Protein AF-A0AA42DQC8-F1 (afdb_monomer_lite)

Organism: NCBI:txid3018743

Secondary structure (DSSP, 8-state):
--HHHHHHHHHHHHHHHHHHHTTEEE-TTS-EEEESSEEEEEE--SS--EEEES-EEEEEE--TT--EEEES-EES----THHHHHHHHHHHHHHHHHHHHHHHHHHHHHHHHHHHHHHTT-

Structure (mmCIF, N/CA/C/O backbone):
data_AF-A0AA42DQC8-F1
#
_entry.id   AF-A0AA42DQC8-F1
#
loop_
_atom_site.group_PDB
_atom_site.id
_atom_site.type_symbol
_atom_site.label_atom_id
_atom_site.label_alt_id
_atom_site.label_comp_id
_atom_site.label_asym_id
_atom_site.label_entity_id
_atom_site.label_seq_id
_atom_site.pdbx_PDB_ins_code
_atom_site.Cartn_x
_atom_site.Cartn_y
_atom_site.Cartn_z
_atom_site.occupancy
_atom_site.B_iso_or_equiv
_atom_site.auth_seq_id
_atom_site.auth_comp_id
_atom_site.auth_asym_id
_atom_site.auth_atom_id
_atom_site.pdbx_PDB_model_num
ATOM 1 N N . MET A 1 1 ? 19.199 18.695 -34.560 1.00 61.94 1 MET A N 1
ATOM 2 C CA . MET A 1 1 ? 19.570 17.372 -34.032 1.00 61.94 1 MET A CA 1
ATOM 3 C C . MET A 1 1 ? 19.470 16.399 -35.188 1.00 61.94 1 MET A C 1
ATOM 5 O O . MET A 1 1 ? 18.457 16.429 -35.877 1.00 61.94 1 MET A O 1
ATOM 9 N N . ASP A 1 2 ? 20.546 15.669 -35.462 1.00 91.38 2 ASP A N 1
ATOM 10 C CA . ASP A 1 2 ? 20.592 14.621 -36.489 1.00 91.38 2 ASP A CA 1
ATOM 11 C C . ASP A 1 2 ? 19.680 13.453 -36.070 1.00 91.38 2 ASP A C 1
ATOM 13 O O . ASP A 1 2 ? 19.532 13.161 -34.884 1.00 91.38 2 ASP A O 1
ATOM 17 N N . GLU A 1 3 ? 19.052 12.799 -37.039 1.00 89.25 3 GLU A N 1
ATOM 18 C CA . GLU A 1 3 ? 18.196 11.628 -36.856 1.00 89.25 3 GLU A CA 1
ATOM 19 C C . GLU A 1 3 ? 18.941 10.487 -36.138 1.00 89.25 3 GLU A C 1
ATOM 21 O O . GLU A 1 3 ? 18.386 9.851 -35.243 1.00 89.25 3 GLU A O 1
ATOM 26 N N . LYS A 1 4 ? 20.239 10.297 -36.422 1.00 90.88 4 LYS A N 1
ATOM 27 C CA . LYS A 1 4 ? 21.09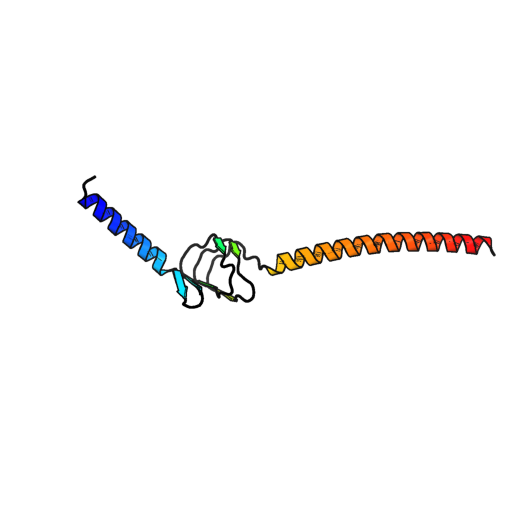0 9.347 -35.680 1.00 90.88 4 LYS A CA 1
ATOM 28 C C . LYS A 1 4 ? 21.277 9.731 -34.219 1.00 90.88 4 LYS A C 1
ATOM 30 O O . LYS A 1 4 ? 21.311 8.863 -33.350 1.00 90.88 4 LYS A O 1
ATOM 35 N N . GLU A 1 5 ? 21.424 11.020 -33.948 1.00 91.69 5 GLU A N 1
ATOM 36 C CA . GLU A 1 5 ? 21.617 11.533 -32.593 1.00 91.69 5 GLU A CA 1
ATOM 37 C C . GLU A 1 5 ? 20.323 11.421 -31.776 1.00 91.69 5 GLU A C 1
ATOM 39 O O . GLU A 1 5 ? 20.363 11.070 -30.599 1.00 91.69 5 GLU A O 1
ATOM 44 N N . TYR A 1 6 ? 19.170 11.609 -32.425 1.00 91.06 6 TYR A N 1
ATOM 45 C CA . TYR A 1 6 ? 17.860 11.372 -31.825 1.00 91.06 6 TYR A CA 1
ATOM 46 C C . TYR A 1 6 ? 17.621 9.896 -31.483 1.00 91.06 6 TYR A C 1
ATOM 48 O O . TYR A 1 6 ? 17.199 9.590 -30.369 1.00 91.06 6 TYR A O 1
ATOM 56 N N . ILE A 1 7 ? 17.927 8.981 -32.411 1.00 94.75 7 ILE A N 1
ATOM 57 C CA . ILE A 1 7 ? 17.787 7.532 -32.192 1.00 94.75 7 ILE A CA 1
ATOM 58 C C . ILE A 1 7 ? 18.646 7.087 -31.008 1.00 94.75 7 ILE A C 1
ATOM 60 O O . ILE A 1 7 ? 18.149 6.406 -30.116 1.00 94.75 7 ILE A O 1
ATOM 64 N N . LYS A 1 8 ? 19.896 7.553 -30.936 1.00 94.56 8 LYS A N 1
ATOM 65 C CA . LYS A 1 8 ? 20.794 7.218 -29.828 1.00 94.56 8 LYS A CA 1
ATOM 66 C C . LYS A 1 8 ? 20.248 7.679 -28.470 1.00 94.56 8 LYS A C 1
ATOM 68 O O . LYS A 1 8 ? 20.273 6.922 -27.506 1.00 94.56 8 LYS A O 1
ATOM 73 N N . GLN A 1 9 ? 19.701 8.893 -28.393 1.00 93.31 9 GLN A N 1
ATOM 74 C CA . GLN A 1 9 ? 19.071 9.383 -27.160 1.00 93.31 9 GLN A CA 1
ATOM 75 C C . GLN A 1 9 ? 17.824 8.575 -26.776 1.00 93.31 9 GLN A C 1
ATOM 77 O O . GLN A 1 9 ? 17.536 8.412 -25.591 1.00 93.31 9 GLN A O 1
ATOM 82 N N . LEU A 1 10 ? 17.061 8.076 -27.754 1.00 91.31 10 LEU A N 1
ATOM 83 C CA . LEU A 1 10 ? 15.920 7.203 -27.483 1.00 91.31 10 LEU A CA 1
ATOM 84 C C . LEU A 1 10 ? 16.367 5.846 -26.936 1.00 91.31 10 LEU A C 1
ATOM 86 O O . LEU A 1 10 ? 15.789 5.392 -25.955 1.00 91.31 10 LEU A O 1
ATOM 90 N N . GLU A 1 11 ? 17.403 5.236 -27.507 1.00 94.06 11 GLU A N 1
ATOM 91 C CA . GLU A 1 11 ? 17.966 3.970 -27.019 1.00 94.06 11 GLU A CA 1
ATOM 92 C C . GLU A 1 11 ? 18.497 4.101 -25.582 1.00 94.06 11 GLU A C 1
ATOM 94 O O . GLU A 1 11 ? 18.196 3.263 -24.728 1.00 94.06 11 GLU A O 1
ATOM 99 N N . GLU A 1 12 ? 19.205 5.193 -25.274 1.00 92.38 12 GLU A N 1
ATOM 100 C CA . GLU A 1 12 ? 19.684 5.493 -23.916 1.00 92.38 12 GLU A CA 1
ATOM 101 C C . GLU A 1 12 ? 18.518 5.662 -22.927 1.00 92.38 12 GLU A C 1
ATOM 103 O O . GLU A 1 12 ? 18.556 5.149 -21.807 1.00 92.38 12 GLU A O 1
ATOM 108 N N . ARG A 1 13 ? 17.437 6.332 -23.346 1.00 91.75 13 ARG A N 1
ATOM 109 C CA . ARG A 1 13 ? 16.228 6.494 -22.525 1.00 91.75 13 ARG A CA 1
ATOM 110 C C . ARG A 1 13 ? 15.469 5.187 -22.325 1.00 91.75 13 ARG A C 1
ATOM 112 O O . ARG A 1 13 ? 14.959 4.976 -21.230 1.00 91.75 13 ARG A O 1
ATOM 119 N N . ILE A 1 14 ? 15.369 4.345 -23.352 1.00 90.44 14 ILE A N 1
ATOM 120 C CA . ILE A 1 14 ? 14.719 3.030 -23.265 1.00 90.44 14 ILE A CA 1
ATOM 121 C C . ILE A 1 14 ? 15.489 2.149 -22.287 1.00 90.44 14 ILE A C 1
ATOM 123 O O . ILE A 1 14 ? 14.890 1.640 -21.349 1.00 90.44 14 ILE A O 1
ATOM 127 N N . THR A 1 15 ? 16.813 2.084 -22.420 1.00 89.62 15 THR A N 1
ATOM 128 C CA . THR A 1 15 ? 17.672 1.314 -21.508 1.00 89.62 15 THR A CA 1
ATOM 129 C C . THR A 1 15 ? 17.493 1.776 -20.058 1.00 89.62 15 THR A C 1
ATOM 131 O O . THR A 1 15 ? 17.257 0.970 -19.163 1.00 89.62 15 THR A O 1
ATOM 134 N N . ALA A 1 16 ? 17.500 3.093 -19.820 1.00 81.06 16 ALA A N 1
ATOM 135 C CA . ALA A 1 16 ? 17.280 3.646 -18.485 1.00 81.06 16 ALA A CA 1
ATOM 136 C C . ALA A 1 16 ? 15.863 3.383 -17.934 1.00 81.06 16 ALA A C 1
ATOM 138 O O . ALA A 1 16 ? 15.666 3.368 -16.718 1.00 81.06 16 ALA A O 1
ATOM 139 N N . LEU A 1 17 ? 14.857 3.221 -18.800 1.00 80.88 17 LEU A N 1
ATOM 140 C CA . LEU A 1 17 ? 13.502 2.840 -18.395 1.00 80.88 17 LEU A CA 1
ATOM 141 C C . LEU A 1 17 ? 13.417 1.347 -18.073 1.00 80.88 17 LEU A C 1
ATOM 143 O O . LEU A 1 17 ? 12.820 0.993 -17.062 1.00 80.88 17 LEU A O 1
ATOM 147 N N . GLU A 1 18 ? 14.038 0.490 -18.879 1.00 83.38 18 GLU A N 1
ATOM 148 C CA . GLU A 1 18 ? 14.103 -0.955 -18.642 1.00 83.38 18 GLU A CA 1
ATOM 149 C C . GLU A 1 18 ? 14.799 -1.272 -17.313 1.00 83.38 18 GLU A C 1
ATOM 151 O O . GLU A 1 18 ? 14.280 -2.054 -16.518 1.00 83.38 18 GLU A O 1
ATOM 156 N N . GLU A 1 19 ? 15.907 -0.593 -17.002 1.00 79.12 19 GLU A N 1
ATOM 157 C CA . GLU A 1 19 ? 16.594 -0.732 -15.712 1.00 79.12 19 GLU A CA 1
ATOM 158 C C . GLU A 1 19 ? 15.714 -0.322 -14.523 1.00 79.12 19 GLU A C 1
ATOM 160 O O . GLU A 1 19 ? 15.732 -0.980 -13.484 1.00 79.12 19 GLU A O 1
ATOM 165 N N . LYS A 1 20 ? 14.905 0.736 -14.669 1.00 74.75 20 LYS A N 1
ATOM 166 C CA . LYS A 1 20 ? 13.974 1.182 -13.618 1.00 74.75 20 LYS A CA 1
ATOM 167 C C . LYS A 1 20 ? 12.778 0.246 -13.453 1.00 74.75 20 LYS A C 1
ATOM 169 O O . LYS A 1 20 ? 12.289 0.088 -12.338 1.00 74.75 20 LYS A O 1
ATOM 174 N N . LEU A 1 21 ? 12.298 -0.348 -14.545 1.00 78.00 21 LEU A N 1
ATOM 175 C CA . LEU A 1 21 ? 11.140 -1.244 -14.551 1.00 78.00 21 LEU A CA 1
ATOM 176 C C . LEU A 1 21 ? 11.487 -2.673 -14.125 1.00 78.00 21 LEU A C 1
ATOM 178 O O . LEU A 1 21 ? 10.613 -3.357 -13.608 1.00 78.00 21 LEU A O 1
ATOM 182 N N . ASN A 1 22 ? 12.745 -3.108 -14.259 1.00 81.69 22 ASN A N 1
ATOM 183 C CA . ASN A 1 22 ? 13.210 -4.434 -13.813 1.00 81.69 22 ASN A CA 1
ATOM 184 C C . ASN A 1 22 ? 12.964 -4.718 -12.324 1.00 81.69 22 ASN A C 1
ATOM 186 O O . ASN A 1 22 ? 12.954 -5.866 -11.888 1.00 81.69 22 ASN A O 1
ATOM 190 N N . ASN A 1 23 ? 12.760 -3.654 -11.561 1.00 79.44 23 ASN A N 1
ATOM 191 C CA . ASN A 1 23 ? 12.507 -3.659 -10.135 1.00 79.44 23 ASN A CA 1
ATOM 192 C C . ASN A 1 23 ? 11.016 -3.754 -9.777 1.00 79.44 23 ASN A C 1
ATOM 194 O O . ASN A 1 23 ? 10.683 -3.749 -8.594 1.00 79.44 23 ASN A O 1
ATOM 198 N N . ILE A 1 24 ? 10.126 -3.826 -10.774 1.00 82.81 24 ILE A N 1
ATOM 199 C CA . ILE A 1 24 ? 8.671 -3.882 -10.616 1.00 82.81 24 ILE A CA 1
ATOM 200 C C . ILE A 1 24 ? 8.136 -5.107 -11.364 1.00 82.81 24 ILE A C 1
ATOM 202 O O . ILE A 1 24 ? 8.300 -5.243 -12.574 1.00 82.81 24 ILE A O 1
ATOM 206 N N . GLY A 1 25 ? 7.450 -5.993 -10.648 1.00 79.81 25 GLY A N 1
ATOM 207 C CA . GLY A 1 25 ? 6.811 -7.186 -11.193 1.00 79.81 25 GLY A CA 1
ATOM 208 C C . GLY A 1 25 ? 5.325 -7.234 -10.859 1.00 79.81 25 GLY A C 1
ATOM 209 O O . GLY A 1 25 ? 4.935 -6.972 -9.724 1.00 79.81 25 GLY A O 1
ATOM 210 N N . VAL A 1 26 ? 4.507 -7.616 -11.840 1.00 82.12 26 VAL A N 1
ATOM 211 C CA . VAL A 1 26 ? 3.080 -7.917 -11.657 1.00 82.12 26 VAL A CA 1
ATOM 212 C C . VAL A 1 26 ? 2.867 -9.395 -11.968 1.00 82.12 26 VAL A C 1
ATOM 214 O O . VAL A 1 26 ? 3.095 -9.851 -13.089 1.00 82.12 26 VAL A O 1
ATOM 217 N N . GLY A 1 27 ? 2.493 -10.162 -10.950 1.00 76.38 27 GLY A N 1
ATOM 218 C CA . GLY A 1 27 ? 2.196 -11.583 -11.047 1.00 76.38 27 GLY A CA 1
ATOM 219 C C . GLY A 1 27 ? 0.852 -11.853 -11.724 1.00 76.38 27 GLY A C 1
ATOM 220 O O . GLY A 1 27 ? 0.006 -10.975 -11.864 1.00 76.38 27 GLY A O 1
ATOM 221 N N . VAL A 1 28 ? 0.630 -13.112 -12.105 1.00 72.25 28 VAL A N 1
ATOM 222 C CA . VAL A 1 28 ? -0.564 -13.555 -12.856 1.00 72.25 28 VAL A CA 1
ATOM 223 C C . VAL A 1 28 ? -1.873 -13.343 -12.077 1.00 72.25 28 VAL A C 1
ATOM 225 O O . VAL A 1 28 ? -2.928 -13.192 -12.683 1.00 72.25 28 VAL A O 1
ATOM 228 N N . ASN A 1 29 ? -1.792 -13.267 -10.745 1.00 70.44 29 ASN A N 1
ATOM 229 C CA . ASN A 1 29 ? -2.926 -13.008 -9.853 1.00 70.44 29 ASN A CA 1
ATOM 230 C C . ASN A 1 29 ? -3.069 -11.523 -9.468 1.00 70.44 29 ASN A C 1
ATOM 232 O O . ASN A 1 29 ? -3.829 -11.203 -8.569 1.00 70.44 29 ASN A O 1
ATOM 236 N N . GLY A 1 30 ? -2.309 -10.616 -10.092 1.00 71.69 30 GLY A N 1
ATOM 237 C CA . GLY A 1 30 ? -2.281 -9.200 -9.714 1.00 71.69 30 GLY A CA 1
ATOM 238 C C . GLY A 1 30 ? -1.313 -8.867 -8.575 1.00 71.69 30 GLY A C 1
ATOM 239 O O . GLY A 1 30 ? -1.147 -7.694 -8.266 1.00 71.69 30 GLY A O 1
ATOM 240 N N . ASN A 1 31 ? -0.629 -9.862 -7.995 1.00 78.62 31 ASN A N 1
ATOM 241 C CA . ASN A 1 31 ? 0.363 -9.644 -6.938 1.00 78.62 31 ASN A CA 1
ATOM 242 C C . ASN A 1 31 ? 1.494 -8.740 -7.425 1.00 78.62 31 ASN A C 1
ATOM 244 O O . ASN A 1 31 ? 2.082 -8.985 -8.481 1.00 78.62 31 ASN A O 1
ATOM 248 N N . ILE A 1 32 ? 1.840 -7.739 -6.627 1.00 81.56 32 ILE A N 1
ATOM 249 C CA . ILE A 1 32 ? 2.825 -6.732 -7.006 1.00 81.56 32 ILE A CA 1
ATOM 250 C C . ILE A 1 32 ? 4.101 -6.963 -6.203 1.00 81.56 32 ILE A C 1
ATOM 252 O O . ILE A 1 32 ? 4.081 -7.073 -4.979 1.00 81.56 32 ILE A O 1
ATOM 256 N N . THR A 1 33 ? 5.235 -7.053 -6.892 1.00 79.00 33 THR A N 1
ATOM 257 C CA . THR A 1 33 ? 6.561 -7.101 -6.267 1.00 79.00 33 THR A CA 1
ATOM 258 C C . THR A 1 33 ? 7.348 -5.880 -6.689 1.00 79.00 33 THR A C 1
ATOM 260 O O . THR A 1 33 ? 7.478 -5.610 -7.879 1.00 79.00 33 THR A O 1
ATOM 263 N N . MET A 1 34 ? 7.878 -5.151 -5.717 1.00 82.31 34 MET A N 1
ATOM 264 C CA . MET A 1 34 ? 8.713 -3.987 -5.960 1.00 82.31 34 MET A CA 1
ATOM 265 C C . MET A 1 34 ? 9.974 -4.068 -5.105 1.00 82.31 34 MET A C 1
ATOM 267 O O . MET A 1 34 ? 9.893 -4.275 -3.892 1.00 82.31 34 MET A O 1
ATOM 271 N N . THR A 1 35 ? 11.142 -3.909 -5.722 1.00 77.94 35 THR A N 1
ATOM 272 C CA . THR A 1 35 ? 12.431 -3.964 -5.020 1.00 77.94 35 THR A CA 1
ATOM 273 C C . THR A 1 35 ? 13.348 -2.832 -5.438 1.00 77.94 35 THR A C 1
ATOM 275 O O . THR A 1 35 ? 13.454 -2.563 -6.621 1.00 77.94 35 THR A O 1
ATOM 278 N N . GLN A 1 36 ? 14.084 -2.211 -4.516 1.00 75.31 36 GLN A N 1
ATOM 279 C CA . GLN A 1 36 ? 15.073 -1.173 -4.859 1.00 75.31 36 GLN A CA 1
ATOM 280 C C . GLN A 1 36 ? 14.477 0.012 -5.648 1.00 75.31 36 GLN A C 1
ATOM 282 O O . GLN A 1 36 ? 15.118 0.569 -6.544 1.00 75.31 36 GLN A O 1
ATOM 287 N N . CYS A 1 37 ? 13.243 0.409 -5.331 1.00 70.50 37 CYS A N 1
ATOM 288 C CA . CYS A 1 37 ? 12.574 1.548 -5.958 1.00 70.50 37 CYS A CA 1
ATOM 289 C C . CYS A 1 37 ? 11.891 2.459 -4.928 1.00 70.50 37 CYS A C 1
ATOM 291 O O . CYS A 1 37 ? 11.569 2.045 -3.816 1.00 70.50 37 CYS A O 1
ATOM 293 N N . SER A 1 38 ? 11.662 3.719 -5.294 1.00 69.38 38 SER A N 1
ATOM 294 C CA . SER A 1 38 ? 10.878 4.653 -4.478 1.00 69.38 38 SER A CA 1
ATOM 295 C C . SER A 1 38 ? 9.401 4.543 -4.839 1.00 69.38 38 SER A C 1
ATOM 297 O O . SER A 1 38 ? 9.035 4.728 -6.000 1.00 69.38 38 SER A O 1
ATOM 299 N N . ILE A 1 39 ? 8.563 4.252 -3.849 1.00 69.50 39 ILE A N 1
ATOM 300 C CA . ILE A 1 39 ? 7.117 4.094 -3.994 1.00 69.50 39 ILE A CA 1
ATOM 301 C C . ILE A 1 39 ? 6.472 5.234 -3.226 1.00 69.50 39 ILE A C 1
ATOM 303 O O . ILE A 1 39 ? 6.583 5.294 -2.008 1.00 69.50 39 ILE A O 1
ATOM 307 N N . HIS A 1 40 ? 5.831 6.157 -3.937 1.00 63.50 40 HIS A N 1
ATOM 308 C CA . HIS A 1 40 ? 5.206 7.323 -3.310 1.00 63.50 40 HIS A CA 1
ATOM 309 C C . HIS A 1 40 ? 3.701 7.162 -3.117 1.00 63.50 40 HIS A C 1
ATOM 311 O O . HIS A 1 40 ? 3.201 7.614 -2.101 1.00 63.50 40 HIS A O 1
ATOM 317 N N . ASN A 1 41 ? 3.021 6.522 -4.073 1.00 58.00 41 ASN A N 1
ATOM 318 C CA . ASN A 1 41 ? 1.590 6.236 -4.030 1.00 58.00 41 ASN A CA 1
ATOM 319 C C . ASN A 1 41 ? 1.357 4.852 -4.648 1.00 58.00 41 ASN A C 1
ATOM 321 O O . ASN A 1 41 ? 1.731 4.635 -5.806 1.00 58.00 41 ASN A O 1
ATOM 325 N N . LEU A 1 42 ? 0.750 3.936 -3.898 1.00 67.69 42 LEU A N 1
ATOM 326 C CA . LEU A 1 42 ? 0.339 2.617 -4.380 1.00 67.69 42 LEU A CA 1
ATOM 327 C C . LEU A 1 42 ? -1.079 2.339 -3.881 1.00 67.69 42 LEU A C 1
ATOM 329 O O . LEU A 1 42 ? -1.296 2.288 -2.676 1.00 67.69 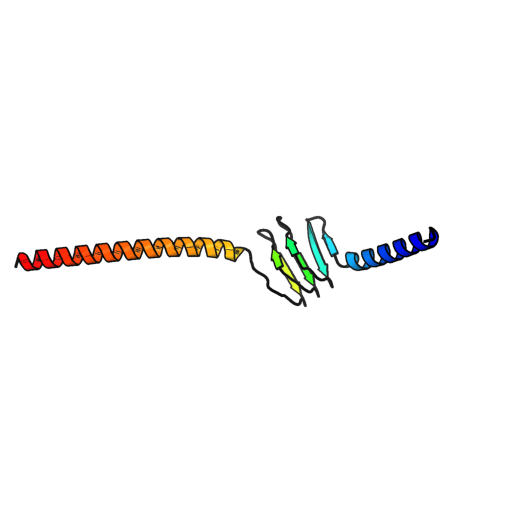42 LEU A O 1
ATOM 333 N N . ASP A 1 43 ? -2.015 2.193 -4.817 1.00 67.06 43 ASP A N 1
ATOM 334 C CA . ASP A 1 43 ? -3.425 1.884 -4.569 1.00 67.06 43 ASP A CA 1
ATOM 335 C C . ASP A 1 43 ? -3.819 0.724 -5.484 1.00 67.06 43 ASP A C 1
ATOM 337 O O . ASP A 1 43 ? -3.740 0.834 -6.713 1.00 67.06 43 ASP A O 1
ATOM 341 N N . THR A 1 44 ? -4.180 -0.409 -4.889 1.00 64.00 44 THR A N 1
ATOM 342 C CA . THR A 1 44 ? -4.450 -1.639 -5.637 1.00 64.00 44 THR A CA 1
ATOM 343 C C . THR A 1 44 ? -5.930 -1.979 -5.768 1.00 64.00 44 THR A C 1
ATOM 345 O O . THR A 1 44 ? -6.269 -2.745 -6.669 1.00 64.00 44 THR A O 1
ATOM 348 N N . ARG A 1 45 ? -6.808 -1.402 -4.927 1.00 59.38 45 ARG A N 1
ATOM 349 C CA . ARG A 1 45 ? -8.291 -1.556 -4.880 1.00 59.38 45 ARG A CA 1
ATOM 350 C C . ARG A 1 45 ? -8.873 -2.977 -4.972 1.00 59.38 45 ARG A C 1
ATOM 352 O O . ARG A 1 45 ? -10.093 -3.139 -5.001 1.00 59.38 45 ARG A O 1
ATOM 359 N N . HIS A 1 46 ? -8.039 -4.001 -5.028 1.00 63.03 46 HIS A N 1
ATOM 360 C CA . HIS A 1 46 ? -8.382 -5.391 -5.291 1.00 63.03 46 HIS A CA 1
ATOM 361 C C . HIS A 1 46 ? -7.595 -6.294 -4.343 1.00 63.03 46 HIS A C 1
ATOM 363 O O . HIS A 1 46 ? -6.573 -5.874 -3.804 1.00 63.03 46 HIS A O 1
ATOM 369 N N . GLU A 1 47 ? -8.074 -7.528 -4.165 1.00 66.62 47 GLU A N 1
ATOM 370 C CA . GLU A 1 47 ? -7.369 -8.574 -3.418 1.00 66.62 47 GLU A CA 1
ATOM 371 C C . GLU A 1 47 ? -6.041 -8.896 -4.120 1.00 66.62 47 GLU A C 1
ATOM 373 O O . GLU A 1 47 ? -6.008 -9.622 -5.115 1.00 66.62 47 GLU A O 1
ATOM 378 N N . CYS A 1 48 ? -4.943 -8.309 -3.649 1.00 66.81 48 CYS A N 1
ATOM 379 C CA . CYS A 1 48 ? -3.609 -8.581 -4.156 1.00 66.81 48 CYS A CA 1
ATOM 380 C C . CYS A 1 48 ? -2.559 -8.485 -3.050 1.00 66.81 48 CYS A C 1
ATOM 382 O O . CYS A 1 48 ? -2.533 -7.534 -2.267 1.00 66.81 48 CYS A O 1
ATOM 384 N N . ASP A 1 49 ? -1.624 -9.428 -3.053 1.00 75.00 49 ASP A N 1
ATOM 385 C CA . ASP A 1 49 ? -0.499 -9.369 -2.126 1.00 75.00 49 ASP A CA 1
ATOM 386 C C . ASP A 1 49 ? 0.583 -8.436 -2.662 1.00 75.00 49 ASP A C 1
ATOM 388 O O . ASP A 1 49 ? 0.908 -8.448 -3.861 1.00 75.00 49 ASP A O 1
ATOM 392 N N . ILE A 1 50 ? 1.193 -7.674 -1.758 1.00 72.44 50 ILE A N 1
ATOM 393 C CA . ILE A 1 50 ? 2.250 -6.723 -2.095 1.00 72.44 50 ILE A CA 1
ATOM 394 C C . ILE A 1 50 ? 3.535 -7.101 -1.365 1.00 72.44 50 ILE A C 1
ATOM 396 O O . ILE A 1 50 ? 3.567 -7.261 -0.146 1.00 72.44 50 ILE A O 1
ATOM 400 N N . LYS A 1 51 ? 4.630 -7.221 -2.123 1.00 73.88 51 LYS A N 1
ATOM 401 C CA . LYS A 1 51 ? 5.972 -7.479 -1.586 1.00 73.88 51 LYS A CA 1
ATOM 402 C C . LYS A 1 51 ? 6.902 -6.321 -1.887 1.00 73.88 51 LYS A C 1
ATOM 404 O O . LYS A 1 51 ? 7.166 -6.034 -3.056 1.00 73.88 51 LYS A O 1
ATOM 409 N N . LEU A 1 52 ? 7.420 -5.698 -0.834 1.00 74.06 52 LEU A N 1
ATOM 410 C CA . LEU A 1 52 ? 8.284 -4.523 -0.905 1.00 74.06 52 LEU A CA 1
ATOM 411 C C . LEU A 1 52 ? 9.643 -4.831 -0.269 1.00 74.06 52 LEU A C 1
ATOM 413 O O . LEU A 1 52 ? 9.709 -5.285 0.875 1.00 74.06 52 LEU A O 1
ATOM 417 N N . GLY A 1 53 ? 10.733 -4.583 -0.996 1.00 67.56 53 GLY A N 1
ATOM 418 C CA . GLY A 1 53 ? 12.091 -4.876 -0.526 1.00 67.56 53 GLY A CA 1
ATOM 419 C C . GLY A 1 53 ? 13.092 -3.771 -0.845 1.00 67.56 53 GLY A C 1
ATOM 420 O O . GLY A 1 53 ? 13.283 -3.442 -2.012 1.00 67.56 53 GLY A O 1
ATOM 421 N N . ASN A 1 54 ? 13.797 -3.232 0.152 1.00 63.59 54 ASN A N 1
ATOM 422 C CA . ASN A 1 54 ? 14.787 -2.163 -0.059 1.00 63.59 54 ASN A CA 1
ATOM 423 C C . ASN A 1 54 ? 14.217 -0.935 -0.804 1.00 63.59 54 ASN A C 1
ATOM 425 O O . ASN A 1 54 ? 14.873 -0.349 -1.665 1.00 63.59 54 ASN A O 1
ATOM 429 N N . CYS A 1 55 ? 12.976 -0.563 -0.496 1.00 64.44 55 CYS A N 1
ATOM 430 C CA . CYS A 1 55 ? 12.270 0.565 -1.097 1.00 64.44 55 CYS A CA 1
ATOM 431 C C . CYS A 1 55 ? 12.209 1.756 -0.127 1.00 64.44 55 CYS A C 1
ATOM 433 O O . CYS A 1 55 ? 12.202 1.575 1.092 1.00 64.44 55 CYS A O 1
ATOM 435 N N . SER A 1 56 ? 12.114 2.976 -0.661 1.00 61.81 56 SER A N 1
ATOM 436 C CA . SER A 1 56 ? 11.611 4.110 0.129 1.00 61.81 56 SER A CA 1
ATOM 437 C C . SER A 1 56 ? 10.107 4.200 -0.088 1.00 61.81 56 SER A C 1
ATOM 439 O O . SER A 1 56 ? 9.660 4.242 -1.235 1.00 61.81 56 SER A O 1
ATOM 441 N N . ILE A 1 57 ? 9.340 4.138 0.997 1.00 64.00 57 ILE A N 1
ATOM 442 C CA . ILE A 1 57 ? 7.886 3.971 0.959 1.00 64.00 57 ILE A CA 1
ATOM 443 C C . ILE A 1 57 ? 7.216 5.223 1.535 1.00 64.00 57 ILE A C 1
ATOM 445 O O . ILE A 1 57 ? 7.453 5.579 2.690 1.00 64.00 57 ILE A O 1
ATOM 449 N N . GLY A 1 58 ? 6.411 5.887 0.705 1.00 59.97 58 GLY A N 1
ATOM 450 C CA . GLY A 1 58 ? 5.434 6.906 1.091 1.00 59.97 58 GLY A CA 1
ATOM 451 C C . GLY A 1 58 ? 4.114 6.270 1.528 1.00 59.97 58 GLY A C 1
ATOM 452 O O . GLY A 1 58 ? 4.128 5.250 2.211 1.00 59.97 58 GLY A O 1
ATOM 453 N N . ASP A 1 59 ? 2.988 6.841 1.111 1.00 54.38 59 ASP A N 1
ATOM 454 C CA . ASP A 1 59 ? 1.666 6.350 1.503 1.00 54.38 59 ASP A CA 1
ATOM 455 C C . ASP A 1 59 ? 1.255 5.144 0.634 1.00 54.38 59 ASP A C 1
ATOM 457 O O . ASP A 1 59 ? 1.321 5.179 -0.602 1.00 54.38 59 ASP A O 1
ATOM 461 N N . ILE A 1 60 ? 0.847 4.047 1.279 1.00 60.91 60 ILE A N 1
ATOM 462 C CA . ILE A 1 60 ? 0.381 2.819 0.616 1.00 60.91 60 ILE A CA 1
ATOM 463 C C . ILE A 1 60 ? -1.013 2.478 1.126 1.00 60.91 60 ILE A C 1
ATOM 465 O O . ILE A 1 60 ? -1.203 2.312 2.327 1.00 60.91 60 ILE A O 1
ATOM 469 N N . GLN A 1 61 ? -1.953 2.315 0.197 1.00 57.97 61 GLN A N 1
ATOM 470 C CA . GLN A 1 61 ? -3.310 1.857 0.460 1.00 57.97 61 GLN A CA 1
ATOM 471 C C . GLN A 1 61 ? -3.522 0.491 -0.202 1.00 57.97 61 GLN A C 1
ATOM 473 O O . GLN A 1 61 ? -3.214 0.303 -1.382 1.00 57.97 61 GLN A O 1
ATOM 478 N N . ILE A 1 62 ? -4.056 -0.469 0.550 1.00 63.47 62 ILE A N 1
ATOM 479 C CA . ILE A 1 62 ? -4.323 -1.829 0.066 1.00 63.47 62 ILE A CA 1
ATOM 480 C C . ILE A 1 62 ? -5.794 -2.205 0.209 1.00 63.47 62 ILE A C 1
ATOM 482 O O . ILE A 1 62 ? -6.515 -1.652 1.033 1.00 63.47 62 ILE A O 1
ATOM 486 N N . GLY A 1 63 ? -6.245 -3.143 -0.624 1.00 55.56 63 GLY A N 1
ATOM 487 C CA . GLY A 1 63 ? -7.588 -3.710 -0.526 1.00 55.56 63 GLY A CA 1
ATOM 488 C C . GLY A 1 63 ? -7.766 -4.617 0.699 1.00 55.56 63 GLY A C 1
ATOM 489 O O . GLY A 1 63 ? -6.805 -5.015 1.355 1.00 55.56 63 GLY A O 1
ATOM 490 N N . ARG A 1 64 ? -9.018 -4.992 0.987 1.00 55.94 64 A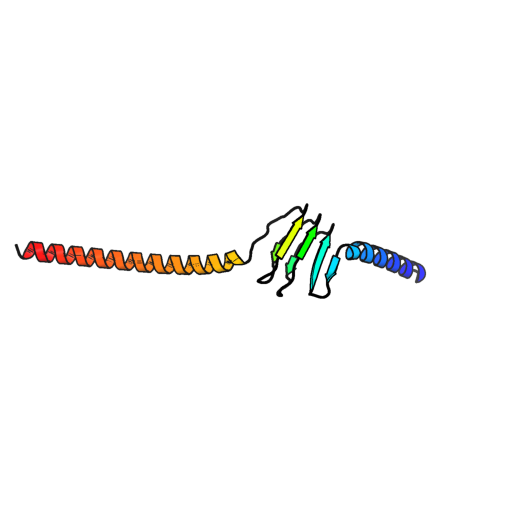RG A N 1
ATOM 491 C CA . ARG A 1 64 ? -9.346 -5.989 2.025 1.00 55.94 64 ARG A CA 1
ATOM 492 C C . ARG A 1 64 ? -8.725 -7.354 1.684 1.00 55.94 64 ARG A C 1
ATOM 494 O O . ARG A 1 64 ? -8.552 -7.666 0.508 1.00 55.94 64 ARG A O 1
ATOM 501 N N . ASN A 1 65 ? -8.416 -8.162 2.704 1.00 62.72 65 ASN A N 1
ATOM 502 C CA . ASN A 1 65 ? -7.801 -9.498 2.577 1.00 62.72 65 ASN A CA 1
ATOM 503 C C . ASN A 1 65 ? -6.465 -9.532 1.803 1.00 62.72 65 ASN A C 1
ATOM 505 O O . ASN A 1 65 ? -6.156 -10.530 1.156 1.00 62.72 65 ASN A O 1
ATOM 509 N N . CYS A 1 66 ? -5.687 -8.450 1.848 1.00 62.97 66 CYS A N 1
ATOM 510 C CA . CYS A 1 66 ? -4.367 -8.376 1.221 1.00 62.97 66 CYS A CA 1
ATOM 511 C C . CYS A 1 66 ? -3.263 -8.487 2.274 1.00 62.97 66 CYS A C 1
ATOM 513 O O . CYS A 1 66 ? -3.313 -7.780 3.280 1.00 62.97 66 CYS A O 1
ATOM 515 N N . ASP A 1 67 ? -2.232 -9.293 2.010 1.00 67.19 67 ASP A N 1
ATOM 516 C CA . ASP A 1 67 ? -1.021 -9.308 2.832 1.00 67.19 67 ASP A CA 1
ATOM 517 C C . ASP A 1 67 ? 0.045 -8.355 2.260 1.00 67.19 67 ASP A C 1
ATOM 519 O O . ASP A 1 67 ? 0.342 -8.360 1.058 1.00 67.19 67 ASP A O 1
ATOM 523 N N . ILE A 1 68 ? 0.680 -7.563 3.135 1.00 69.69 68 ILE A N 1
ATOM 524 C CA . ILE A 1 68 ? 1.876 -6.773 2.798 1.00 69.69 68 ILE A CA 1
ATOM 525 C C . ILE A 1 68 ? 3.099 -7.354 3.511 1.00 69.69 68 ILE A C 1
ATOM 527 O O . ILE A 1 68 ? 3.163 -7.383 4.739 1.00 69.69 68 ILE A O 1
ATOM 531 N N . ASP A 1 69 ? 4.116 -7.746 2.740 1.00 69.19 69 ASP A N 1
ATOM 532 C CA . ASP A 1 69 ? 5.442 -8.119 3.254 1.00 69.19 69 ASP A CA 1
ATOM 533 C C . ASP A 1 69 ? 6.445 -6.999 2.942 1.00 69.19 69 ASP A C 1
ATOM 535 O O . ASP A 1 69 ? 6.804 -6.779 1.780 1.00 69.19 69 ASP A O 1
ATOM 539 N N . VAL A 1 70 ? 6.890 -6.279 3.979 1.00 67.69 70 VAL A N 1
ATOM 540 C CA . VAL A 1 70 ? 7.859 -5.177 3.874 1.00 67.69 70 VAL A CA 1
ATOM 541 C C . VAL A 1 70 ? 9.185 -5.582 4.505 1.00 67.69 70 VAL A C 1
ATOM 543 O O . VAL A 1 70 ? 9.260 -5.867 5.700 1.00 67.69 70 VAL A O 1
ATOM 546 N N . LYS A 1 71 ? 10.262 -5.556 3.716 1.00 68.06 71 LYS A N 1
ATOM 547 C CA . LYS A 1 71 ? 11.617 -5.887 4.178 1.00 68.06 71 LYS A CA 1
ATOM 548 C C . LYS A 1 71 ? 12.606 -4.785 3.847 1.00 68.06 71 LYS A C 1
ATOM 550 O O . LYS A 1 71 ? 12.690 -4.338 2.707 1.00 68.06 71 LYS A O 1
ATOM 555 N N . GLU A 1 72 ? 13.377 -4.371 4.850 1.00 59.59 72 GLU A N 1
ATOM 556 C CA . GLU A 1 72 ? 14.506 -3.442 4.680 1.00 59.59 72 GLU A CA 1
ATOM 557 C C . GLU A 1 72 ? 14.119 -2.115 3.987 1.00 59.59 72 GLU A C 1
ATOM 559 O O . GLU A 1 72 ? 14.911 -1.523 3.264 1.00 59.59 72 GLU A O 1
ATOM 564 N N . CYS A 1 73 ? 12.886 -1.639 4.184 1.00 62.28 73 CYS A N 1
ATOM 565 C CA . CYS A 1 73 ? 12.392 -0.396 3.587 1.00 62.28 73 CYS A CA 1
ATOM 566 C C . CYS A 1 73 ? 12.409 0.756 4.600 1.00 62.28 73 CYS A C 1
ATOM 568 O O . CYS A 1 73 ? 12.131 0.551 5.783 1.00 62.28 73 CYS A O 1
ATOM 570 N N . SER A 1 74 ? 12.681 1.979 4.141 1.00 57.66 74 SER A N 1
ATOM 571 C CA . SER A 1 74 ? 12.457 3.186 4.942 1.00 57.66 74 SER A CA 1
ATOM 572 C C . SER A 1 74 ? 11.000 3.627 4.782 1.00 57.66 74 SER A C 1
ATOM 574 O O . SER A 1 74 ? 10.584 4.040 3.700 1.00 57.66 74 SER A O 1
ATOM 576 N N . ILE A 1 75 ? 10.210 3.482 5.849 1.00 58.22 75 ILE A N 1
ATOM 577 C CA . ILE A 1 75 ? 8.764 3.754 5.849 1.00 58.22 75 ILE A CA 1
ATOM 578 C C . ILE A 1 75 ? 8.514 5.178 6.353 1.00 58.22 75 ILE A C 1
ATOM 580 O O . ILE A 1 75 ? 8.955 5.530 7.447 1.00 58.22 75 ILE A O 1
ATOM 584 N N . GLY A 1 76 ? 7.816 5.984 5.549 1.00 52.44 76 GLY A N 1
ATOM 585 C CA . GLY A 1 76 ? 7.379 7.331 5.913 1.00 52.44 76 GLY A CA 1
ATOM 586 C C . GLY A 1 76 ? 6.175 7.325 6.855 1.00 52.44 76 GLY A C 1
ATOM 587 O O . GLY A 1 76 ? 6.210 8.027 7.858 1.00 52.44 76 GLY A O 1
ATOM 588 N N . THR A 1 77 ? 5.147 6.518 6.566 1.00 47.03 77 THR A N 1
ATOM 589 C CA . THR A 1 77 ? 3.964 6.197 7.397 1.00 47.03 77 THR A CA 1
ATOM 590 C C . THR A 1 77 ? 3.205 5.066 6.673 1.00 47.03 77 THR A C 1
ATOM 592 O O . THR A 1 77 ? 3.127 5.087 5.451 1.00 47.03 77 THR A O 1
ATOM 595 N N . ALA A 1 78 ? 2.690 4.052 7.376 1.00 46.66 78 ALA A N 1
ATOM 596 C CA . ALA A 1 78 ? 1.827 3.011 6.799 1.00 46.66 78 ALA A CA 1
ATOM 597 C C . ALA A 1 78 ? 0.539 2.953 7.629 1.00 46.66 78 ALA A C 1
ATOM 599 O O . ALA A 1 78 ? 0.595 2.578 8.799 1.00 46.66 78 ALA A O 1
ATOM 600 N N . ILE A 1 79 ? -0.588 3.388 7.060 1.00 46.44 79 ILE A N 1
ATOM 601 C CA . ILE A 1 79 ? -1.887 3.422 7.746 1.00 46.44 79 ILE A CA 1
ATOM 602 C C . ILE A 1 79 ? -2.702 2.232 7.248 1.00 46.44 79 ILE A C 1
ATOM 604 O O . ILE A 1 79 ? -2.939 2.089 6.052 1.00 46.44 79 ILE A O 1
ATOM 608 N N . ASN A 1 80 ? -3.069 1.345 8.169 1.00 46.03 80 ASN A N 1
ATOM 609 C CA . ASN A 1 80 ? -3.949 0.221 7.884 1.00 46.03 80 ASN A CA 1
ATOM 610 C C . ASN A 1 80 ? -5.390 0.742 7.752 1.00 46.03 80 ASN A C 1
ATOM 612 O O . ASN A 1 80 ? -5.810 1.570 8.555 1.00 46.03 80 ASN A O 1
ATOM 616 N N . CYS A 1 81 ? -6.144 0.258 6.767 1.00 45.94 81 CYS A N 1
ATOM 617 C CA . CYS A 1 81 ? -7.503 0.732 6.472 1.00 45.94 81 CYS A CA 1
ATOM 618 C C . CYS A 1 81 ? -8.520 0.420 7.589 1.00 45.94 81 CYS A C 1
ATOM 620 O O . CYS A 1 81 ? -9.628 0.940 7.563 1.00 45.94 81 CYS A O 1
ATOM 622 N N . ASP A 1 82 ? -8.142 -0.397 8.577 1.00 52.47 82 ASP A N 1
ATOM 623 C CA . ASP A 1 82 ? -8.938 -0.657 9.786 1.00 52.47 82 ASP A CA 1
ATOM 624 C C . ASP A 1 82 ? -9.099 0.586 10.684 1.00 52.47 82 ASP A C 1
ATOM 626 O O . ASP A 1 82 ? -9.903 0.566 11.612 1.00 52.47 82 ASP A O 1
ATOM 630 N N . VAL A 1 83 ? -8.328 1.659 10.453 1.00 55.00 83 VAL A N 1
ATOM 631 C CA . VAL A 1 83 ? -8.468 2.911 11.214 1.00 55.00 83 VAL A CA 1
ATOM 632 C C . VAL A 1 83 ? -9.750 3.649 10.832 1.00 55.00 83 VAL A C 1
ATOM 634 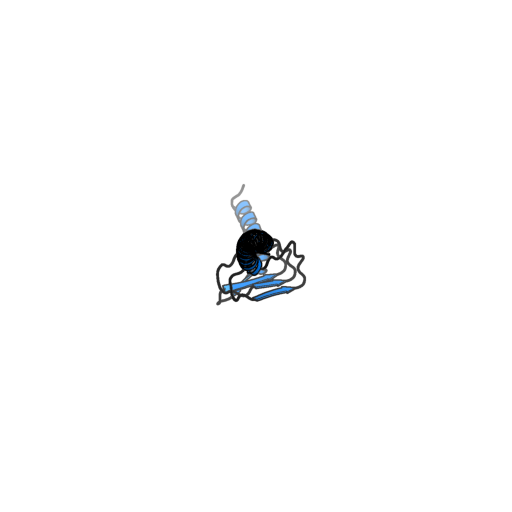O O . VAL A 1 83 ? -10.412 4.143 11.732 1.00 55.00 83 VAL A O 1
ATOM 637 N N . ASP A 1 84 ? -10.150 3.642 9.558 1.00 56.12 84 ASP A N 1
ATOM 638 C CA . ASP A 1 84 ? -11.386 4.311 9.119 1.00 56.12 84 ASP A CA 1
ATOM 639 C C . ASP A 1 84 ? -12.621 3.653 9.774 1.00 56.12 84 ASP A C 1
ATOM 641 O O . ASP A 1 84 ? -13.516 4.329 10.267 1.00 56.12 84 ASP A O 1
ATOM 645 N N . GLU A 1 85 ? -12.636 2.317 9.883 1.00 60.72 85 GLU A N 1
ATOM 646 C CA . GLU A 1 85 ? -13.715 1.576 10.564 1.00 60.72 85 GLU A CA 1
ATOM 647 C C . GLU A 1 85 ? -13.671 1.757 12.096 1.00 60.72 85 GLU A C 1
ATOM 649 O O . GLU A 1 85 ? -14.696 1.668 12.775 1.00 60.72 85 GLU A O 1
ATOM 654 N N . ALA A 1 86 ? -12.491 2.053 12.650 1.00 61.09 86 ALA A N 1
ATOM 655 C CA . ALA A 1 86 ? -12.346 2.442 14.047 1.00 61.09 86 ALA A CA 1
ATOM 656 C C . ALA A 1 86 ? -12.805 3.889 14.300 1.00 61.09 86 ALA A C 1
ATOM 658 O O . ALA A 1 86 ? -13.366 4.136 15.362 1.00 61.09 86 ALA A O 1
ATOM 659 N N . GLU A 1 87 ? -12.605 4.814 13.356 1.00 69.25 87 GLU A N 1
ATOM 660 C CA . GLU A 1 87 ? -13.112 6.192 13.423 1.00 69.25 87 GLU A CA 1
ATOM 661 C C . GLU A 1 87 ? -14.645 6.212 13.390 1.00 69.25 87 GLU A C 1
ATOM 663 O O . GLU A 1 87 ? -15.246 6.793 14.290 1.00 69.25 87 GLU A O 1
ATOM 668 N N . ASP A 1 88 ? -15.274 5.465 12.473 1.00 72.56 88 ASP A N 1
ATOM 669 C CA . ASP A 1 88 ? -16.739 5.319 12.425 1.00 72.56 88 ASP A CA 1
ATOM 670 C C . ASP A 1 88 ? -17.300 4.737 13.745 1.00 72.56 88 ASP A C 1
ATOM 672 O O . ASP A 1 88 ? -18.313 5.199 14.273 1.00 72.56 88 ASP A O 1
ATOM 676 N N . CYS A 1 89 ? -16.623 3.735 14.326 1.00 70.12 89 CYS A N 1
ATOM 677 C CA . CYS A 1 89 ? -17.003 3.178 15.631 1.00 70.12 89 CYS A CA 1
ATOM 678 C C . CYS A 1 89 ? -16.795 4.164 16.790 1.00 70.12 89 CYS A C 1
ATOM 680 O O . CYS A 1 89 ? -17.517 4.086 17.785 1.00 70.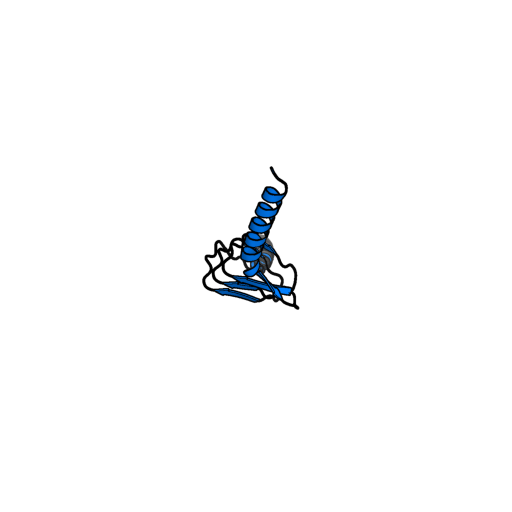12 89 CYS A O 1
ATOM 682 N N . ILE A 1 90 ? -15.787 5.037 16.714 1.00 81.62 90 ILE A N 1
ATOM 683 C CA . ILE A 1 90 ? -15.537 6.065 17.730 1.00 81.62 90 ILE A CA 1
ATOM 684 C C . ILE A 1 90 ? -16.639 7.123 17.671 1.00 81.62 90 ILE A C 1
ATOM 686 O O . ILE A 1 90 ? -17.188 7.432 18.724 1.00 81.62 90 ILE A O 1
ATOM 690 N N . GLU A 1 91 ? -17.028 7.594 16.482 1.00 84.25 91 GLU A N 1
ATOM 691 C CA . GLU A 1 91 ? -18.138 8.546 16.328 1.00 84.25 91 GLU A CA 1
ATOM 692 C C . GLU A 1 91 ? -19.460 7.971 16.875 1.00 84.25 91 GLU A C 1
ATOM 694 O O . GLU A 1 91 ? -20.151 8.637 17.646 1.00 84.25 91 GLU A O 1
ATOM 699 N N . GLU A 1 92 ? -19.784 6.703 16.581 1.00 89.31 92 GLU A N 1
ATOM 700 C CA . GLU A 1 92 ? -20.985 6.052 17.138 1.00 89.31 92 GLU A CA 1
ATOM 701 C C . GLU A 1 92 ? -20.925 5.946 18.675 1.00 89.31 92 GLU A C 1
ATOM 703 O O . GLU A 1 92 ? -21.932 6.101 19.373 1.00 89.31 92 GLU A O 1
ATOM 708 N N . LEU A 1 93 ? -19.745 5.659 19.234 1.00 87.50 93 LEU A N 1
ATOM 709 C CA . LEU A 1 93 ? -19.557 5.588 20.683 1.00 87.50 93 LEU A CA 1
ATOM 710 C C . LEU A 1 93 ? -19.659 6.962 21.353 1.00 87.50 93 LEU A C 1
ATOM 712 O O . LEU A 1 93 ? -20.154 7.027 22.479 1.00 87.50 93 LEU A O 1
ATOM 716 N N . GLU A 1 94 ? -19.219 8.027 20.685 1.00 90.88 94 GLU A N 1
ATOM 717 C CA . GLU A 1 94 ? -19.349 9.409 21.154 1.00 90.88 94 GLU A CA 1
ATOM 718 C C . GLU A 1 94 ? -20.821 9.846 21.186 1.00 90.88 94 GLU A C 1
ATOM 720 O O . GLU A 1 94 ? -21.283 10.287 22.239 1.00 90.88 94 GLU A O 1
ATOM 725 N N . GLU A 1 95 ? -21.600 9.603 20.122 1.00 91.69 95 GLU A N 1
ATOM 726 C CA . GLU A 1 95 ? -23.047 9.901 20.111 1.00 91.69 95 GLU A CA 1
ATOM 727 C C . GLU A 1 95 ? -23.795 9.159 21.230 1.00 91.69 95 GLU A C 1
ATOM 729 O O . GLU A 1 95 ? -24.632 9.726 21.936 1.00 91.69 95 GLU A O 1
ATOM 734 N N . ARG A 1 96 ? -23.467 7.879 21.444 1.00 92.62 96 ARG A N 1
ATOM 735 C CA . ARG A 1 96 ? -24.085 7.074 22.508 1.00 92.62 96 ARG A CA 1
ATOM 736 C C . ARG A 1 96 ? -23.691 7.531 23.909 1.00 92.62 96 ARG A C 1
ATOM 738 O O . ARG A 1 96 ? -24.457 7.301 24.844 1.00 92.62 96 ARG A O 1
ATOM 745 N N . LEU A 1 97 ? -22.499 8.104 24.079 1.00 93.31 97 LEU A N 1
ATOM 746 C CA . LEU A 1 97 ? -22.057 8.687 25.346 1.00 93.31 97 LEU A CA 1
ATOM 747 C C . LEU A 1 97 ? -22.828 9.973 25.652 1.00 93.31 97 LEU A C 1
ATOM 749 O O . LEU A 1 97 ? -23.306 10.111 26.776 1.00 93.31 97 LEU A O 1
ATOM 753 N N . GLU A 1 98 ? -23.019 10.846 24.659 1.00 92.94 98 GLU A N 1
ATOM 754 C CA . GLU A 1 98 ? -23.819 12.070 24.806 1.00 92.94 98 GLU A CA 1
ATOM 755 C C . GLU A 1 98 ? -25.280 11.755 25.177 1.00 92.94 98 GLU A C 1
ATOM 757 O O . GLU A 1 98 ? -25.814 12.325 26.129 1.00 92.94 98 GLU A O 1
ATOM 762 N N . GLU A 1 99 ? -25.911 10.781 24.508 1.00 94.06 99 GLU A N 1
ATOM 763 C CA . GLU A 1 99 ? -27.278 10.350 24.845 1.00 94.06 99 GLU A CA 1
ATOM 764 C C . GLU A 1 99 ? -27.363 9.779 26.274 1.00 94.06 99 GLU A C 1
ATOM 766 O O . GLU A 1 99 ? -28.353 9.965 26.988 1.00 94.06 99 GLU A O 1
ATOM 771 N N . LEU A 1 100 ? -26.327 9.064 26.725 1.00 93.19 100 LEU A N 1
ATOM 772 C CA . LEU A 1 100 ? -26.294 8.509 28.077 1.00 93.19 100 LEU A CA 1
ATOM 773 C C . LEU A 1 100 ? -26.158 9.607 29.141 1.00 93.19 100 LEU A C 1
ATOM 775 O O . LEU A 1 100 ? -26.776 9.494 30.201 1.00 93.19 100 LEU A O 1
ATOM 779 N N . GLU A 1 101 ? -25.359 10.641 28.872 1.00 93.50 101 GLU A N 1
ATOM 780 C CA . GLU A 1 101 ? -25.204 11.801 29.755 1.00 93.50 101 GLU A CA 1
ATOM 781 C C . GLU A 1 101 ? -26.522 12.567 29.904 1.00 93.50 101 GLU A C 1
ATOM 783 O O . GLU A 1 101 ? -26.959 12.794 31.033 1.00 93.50 101 GLU A O 1
ATOM 788 N N . GLU A 1 102 ? -27.225 12.851 28.804 1.00 93.12 102 GLU A N 1
ATOM 789 C CA . GLU A 1 102 ? -28.518 13.552 28.848 1.00 93.12 102 GLU A CA 1
ATOM 790 C C . GLU A 1 102 ? -29.576 12.760 29.639 1.00 93.12 102 GLU A C 1
ATOM 792 O O . GLU A 1 102 ? -30.304 13.310 30.471 1.00 93.12 102 GLU A O 1
ATOM 797 N N . ASN A 1 103 ? -29.618 11.437 29.453 1.00 93.38 103 ASN A N 1
ATOM 798 C CA . ASN A 1 103 ? -30.513 10.561 30.211 1.00 93.38 103 ASN A CA 1
ATOM 799 C C . ASN A 1 103 ? -30.177 10.516 31.711 1.00 93.38 103 ASN A C 1
ATOM 801 O O . ASN A 1 103 ? -31.082 10.393 32.542 1.00 93.38 103 ASN A O 1
ATOM 805 N N . MET A 1 104 ? -28.892 10.573 32.077 1.00 93.25 104 MET A N 1
ATOM 806 C CA . MET A 1 104 ? -28.482 10.630 33.482 1.00 93.25 104 MET A CA 1
ATOM 807 C C . MET A 1 104 ? -28.903 11.948 34.127 1.00 93.25 104 MET A C 1
ATOM 809 O O . MET A 1 104 ? -29.440 11.912 35.233 1.00 93.25 104 MET A O 1
ATOM 81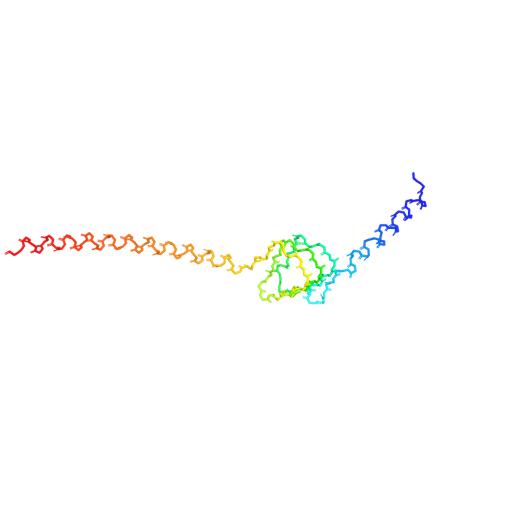3 N N . ASP A 1 105 ? -28.736 13.074 33.438 1.00 93.50 105 ASP A N 1
ATOM 814 C CA . ASP A 1 105 ? -29.175 14.381 33.934 1.00 93.50 105 ASP A CA 1
ATOM 815 C C . ASP A 1 105 ? -30.699 14.427 34.136 1.00 93.50 105 ASP A C 1
ATOM 817 O O . ASP A 1 105 ? -31.183 14.898 35.169 1.00 93.50 105 ASP A O 1
ATOM 821 N N . GLU A 1 106 ? -31.476 13.862 33.203 1.00 93.19 106 GLU A N 1
ATOM 822 C CA . GLU A 1 106 ? -32.933 13.768 33.348 1.00 93.19 106 GLU A CA 1
ATOM 823 C C . GLU A 1 106 ? -33.336 12.871 34.533 1.00 93.19 106 GLU A C 1
ATOM 825 O O . GLU A 1 106 ? -34.257 13.196 35.287 1.00 93.19 106 GLU A O 1
ATOM 830 N N . LEU A 1 107 ? -32.648 11.740 34.726 1.00 92.81 107 LEU A N 1
ATOM 831 C CA . LEU A 1 107 ? -32.886 10.851 35.864 1.00 92.81 107 LEU A CA 1
ATOM 832 C C . LEU A 1 107 ? -32.551 11.518 37.197 1.00 92.81 107 LEU A C 1
ATOM 834 O O . LEU A 1 107 ? -33.312 11.346 38.146 1.00 92.81 107 LEU A O 1
ATOM 838 N N . VAL A 1 108 ? -31.453 12.273 37.269 1.00 93.25 108 VAL A N 1
ATOM 839 C CA . VAL A 1 108 ? -31.082 13.040 38.465 1.00 93.25 108 VAL A CA 1
ATOM 840 C C . VAL A 1 108 ? -32.169 14.059 38.787 1.00 93.25 108 VAL A C 1
ATOM 842 O O . VAL A 1 108 ? -32.665 14.064 39.909 1.00 93.25 108 VAL A O 1
ATOM 845 N N . SER A 1 109 ? -32.626 14.833 37.799 1.00 91.19 109 SER A N 1
ATOM 846 C CA . SER A 1 109 ? -33.691 15.822 38.006 1.00 91.19 109 SER A CA 1
ATOM 847 C C . SER A 1 109 ? -35.002 15.188 38.484 1.00 91.19 109 SER A C 1
ATOM 849 O O . SER A 1 109 ? -35.631 15.706 39.403 1.00 91.19 109 SER A O 1
ATOM 851 N N . LYS A 1 110 ? -35.403 14.045 37.912 1.00 93.00 110 LYS A N 1
ATOM 852 C CA . LYS A 1 110 ? -36.590 13.301 38.373 1.00 93.00 110 LYS A CA 1
ATOM 853 C C . LYS A 1 110 ? -36.416 12.756 39.787 1.00 93.00 110 LYS A C 1
ATOM 855 O O . LYS A 1 110 ? -37.388 12.648 40.525 1.00 93.00 110 LYS A O 1
ATOM 860 N N . MET A 1 111 ? -35.202 12.354 40.153 1.00 91.44 111 MET A N 1
ATOM 861 C CA . MET A 1 111 ? -34.922 11.830 41.485 1.00 91.44 111 MET A CA 1
ATOM 862 C C . MET A 1 111 ? -34.988 12.939 42.538 1.00 91.44 111 MET A C 1
ATOM 864 O O . MET A 1 111 ? -35.568 12.707 43.593 1.00 91.44 111 MET A O 1
ATOM 868 N N . GLU A 1 112 ? -34.477 14.132 42.223 1.00 91.62 112 GLU A N 1
ATOM 869 C CA . GLU A 1 112 ? -34.605 15.332 43.062 1.00 91.62 112 GLU A CA 1
ATOM 870 C C . GLU A 1 112 ? -36.077 15.738 43.249 1.00 91.62 112 GLU A C 1
ATOM 872 O O . GLU A 1 112 ? -36.499 15.999 44.372 1.00 91.62 112 GLU A O 1
ATOM 877 N N . GLU A 1 113 ? -36.887 15.713 42.183 1.00 89.62 113 GLU A N 1
ATOM 878 C CA . GLU A 1 113 ? -38.329 16.007 42.259 1.00 89.62 113 GLU A CA 1
ATOM 879 C C . GLU A 1 113 ? -39.071 15.006 43.164 1.00 89.62 113 GLU A C 1
ATOM 881 O O . GLU A 1 113 ? -39.880 15.392 44.005 1.00 89.62 113 GLU A O 1
ATOM 886 N N . VAL A 1 114 ? -38.758 13.711 43.046 1.00 91.06 114 VAL A N 1
ATOM 887 C CA . VAL A 1 114 ? -39.337 12.667 43.910 1.00 91.06 114 VAL A CA 1
ATOM 888 C C . VAL A 1 114 ? -38.875 12.805 45.365 1.00 91.06 114 VAL A C 1
ATOM 890 O O . VAL A 1 114 ? -39.641 12.490 46.276 1.00 91.06 114 VAL A O 1
ATOM 893 N N . GLU A 1 115 ? -37.638 13.243 45.602 1.00 90.56 115 GLU A N 1
ATOM 894 C CA . GLU A 1 115 ? -37.112 13.487 46.948 1.00 90.56 115 GLU A CA 1
ATOM 895 C C . GLU A 1 115 ? -37.836 14.671 47.616 1.00 90.56 115 GLU A C 1
ATOM 897 O O . GLU A 1 115 ? -38.281 14.534 48.755 1.00 90.56 115 GLU A O 1
ATOM 902 N N . GLU A 1 116 ? -38.079 15.768 46.885 1.00 87.38 116 GLU A N 1
ATOM 903 C CA . GLU A 1 116 ? -38.899 16.892 47.368 1.00 87.38 116 GLU A CA 1
ATOM 904 C C . GLU A 1 116 ? -40.350 16.473 47.667 1.00 87.38 116 GLU A C 1
ATOM 906 O O . GLU A 1 116 ? -40.884 16.817 48.724 1.00 87.38 116 GLU A O 1
ATOM 911 N N . GLU A 1 117 ? -40.994 15.693 46.789 1.00 87.50 117 GLU A N 1
ATOM 912 C CA . GLU A 1 117 ? -42.364 15.211 47.028 1.00 87.50 117 GLU A CA 1
ATOM 913 C C . GLU A 1 117 ? -42.473 14.313 48.271 1.00 87.50 117 GLU A C 1
ATOM 915 O O . GLU A 1 117 ? -43.501 14.317 48.951 1.00 87.50 117 GLU A O 1
ATOM 920 N N . LEU A 1 118 ? -41.441 13.523 48.583 1.00 81.81 118 LEU A N 1
ATOM 921 C CA . LEU A 1 118 ? -41.422 12.676 49.778 1.00 81.81 118 LEU A CA 1
ATOM 922 C C . LEU A 1 118 ? -41.264 13.499 51.062 1.00 81.81 118 LEU A C 1
ATOM 924 O O . LEU A 1 118 ? -41.960 13.214 52.039 1.00 81.81 118 LEU A O 1
ATOM 928 N N . ASP A 1 119 ? -40.415 14.527 51.042 1.00 82.06 119 ASP A N 1
ATOM 929 C CA . ASP A 1 119 ? -40.206 15.440 52.172 1.00 82.06 119 ASP A CA 1
ATOM 930 C C . ASP A 1 119 ? -41.465 16.269 52.504 1.00 82.06 119 ASP A C 1
ATOM 932 O O . ASP A 1 119 ? -41.670 16.649 53.657 1.00 82.06 119 ASP A O 1
ATOM 936 N N . GLU A 1 120 ? -42.344 16.534 51.529 1.00 77.00 120 GLU A N 1
ATOM 937 C CA . GLU A 1 120 ? -43.626 17.225 51.757 1.00 77.00 120 GLU A CA 1
ATOM 938 C C . GLU A 1 120 ? -44.730 16.329 52.360 1.00 77.00 120 GLU A C 1
ATOM 940 O O . GLU A 1 120 ? -45.757 16.840 52.827 1.00 77.00 120 GLU A O 1
ATOM 945 N N . VAL A 1 121 ? -44.557 15.002 52.337 1.00 78.38 121 VAL A N 1
ATOM 946 C CA . VAL A 1 121 ? -45.571 14.018 52.766 1.00 78.38 121 VAL A CA 1
ATOM 947 C C . VAL A 1 121 ? -45.309 13.457 54.180 1.00 78.38 121 VAL A C 1
ATOM 949 O O . VAL A 1 121 ? -46.237 12.894 54.776 1.00 78.38 121 VAL A O 1
ATOM 952 N N . GLU A 1 122 ? -44.107 13.637 54.748 1.00 53.78 122 GLU A N 1
ATOM 953 C CA . GLU A 1 122 ? -43.773 13.351 56.167 1.00 53.78 122 GLU A CA 1
ATOM 954 C C . GLU A 1 122 ? -44.193 14.463 57.153 1.00 53.78 122 GLU A C 1
ATOM 956 O O . GLU A 1 122 ? -44.642 14.100 58.272 1.00 53.78 122 GLU A O 1
#

Radius of gyration: 30.18 Å; chains: 1; bounding box: 67×31×93 Å

Sequence (122 aa):
MDEKEYIKQLEERITALEEKLNNIGVGVNGNITMTQCSIHNLDTRHECDIKLGNCSIGDIQIGRNCDIDVKECSIGTAINCDVDEAEDCIEELEERLEELEENMDELVSKMEEVEEELDEVE

pLDDT: mean 75.56, std 14.16, range [45.94, 94.75]

Foldseek 3Di:
DDPVVVVVVVVVVVVVVCVQCVQWDQDPVRAIGGECEEAAEEESQDAYEYEYYQYAYHEYDYHPNYHYHYYNYNYPDYDYPVVVVVVVVVVVVVVVVVVVVVVVVVVVVVVVVVVVVVVVVD